Protein AF-A0A3M1MYP4-F1 (afdb_monomer_lite)

Secondary structure (DSSP, 8-state):
---PPP-----TTS--------EEETTTTEEHHHHHHHHHHHHHHHHHHH--S-HHHHHHHHHHHHHTTGGGGSHHHHHHHHHT-

Sequence (85 aa):
MADLPPRFWLIKGLAPMPALALLAKSEPPETLDHHTLEVWKRFWAFWRRHGSPTRSLEEALAVAAFVHDLGKAHPHFQKRLTVQH

pLDDT: mean 77.54, std 19.18, range [34.62, 93.38]

Foldseek 3Di:
DDDDPDPPDPPPPDDPPPPPQQFPAQVVTDGPVRVLVVQLVVLVVCCVPPNDPPPVVVVVVSVCSNCVRVVSVDPVNSVVSVVVD

Radius of gyration: 15.71 Å; chains: 1; bounding box: 32×34×45 Å

Structure (mmCIF, N/CA/C/O backbone):
data_AF-A0A3M1MYP4-F1
#
_entry.id   AF-A0A3M1MYP4-F1
#
loop_
_atom_site.group_PDB
_atom_site.id
_atom_site.type_symbol
_atom_site.label_atom_id
_atom_site.label_alt_id
_atom_site.label_comp_id
_atom_site.label_asym_id
_atom_site.label_entity_id
_atom_site.label_seq_id
_atom_site.pdbx_PDB_ins_code
_atom_site.Cartn_x
_atom_site.Cartn_y
_atom_site.Cartn_z
_atom_site.occupancy
_atom_site.B_iso_or_equiv
_atom_site.auth_seq_id
_atom_site.auth_comp_id
_atom_site.auth_asym_id
_atom_site.auth_atom_id
_atom_site.pdbx_PDB_model_num
ATOM 1 N N . MET A 1 1 ? 4.941 1.878 26.431 1.00 34.62 1 MET A N 1
ATOM 2 C CA . MET A 1 1 ? 5.411 0.745 25.606 1.00 34.62 1 MET A CA 1
ATOM 3 C C . MET A 1 1 ? 4.595 0.786 24.329 1.00 34.62 1 MET A C 1
ATOM 5 O O . MET A 1 1 ? 3.381 0.831 24.434 1.00 34.62 1 MET A O 1
ATOM 9 N N . ALA A 1 2 ? 5.228 0.958 23.168 1.00 38.56 2 ALA A N 1
ATOM 10 C CA . ALA A 1 2 ? 4.515 1.044 21.896 1.00 38.56 2 ALA A CA 1
ATOM 11 C C . ALA A 1 2 ? 4.256 -0.376 21.380 1.00 38.56 2 ALA A C 1
ATOM 13 O O . ALA A 1 2 ? 5.209 -1.109 21.115 1.00 38.56 2 ALA A O 1
ATOM 14 N N . ASP A 1 3 ? 2.985 -0.753 21.274 1.00 46.09 3 ASP A N 1
ATOM 15 C CA . ASP A 1 3 ? 2.572 -2.037 20.718 1.00 46.09 3 ASP A CA 1
ATOM 16 C C . ASP A 1 3 ? 2.850 -2.056 19.210 1.00 46.09 3 ASP A C 1
ATOM 18 O O . ASP A 1 3 ? 2.265 -1.308 18.424 1.00 46.09 3 ASP A O 1
ATOM 22 N N . LEU A 1 4 ? 3.805 -2.895 18.809 1.00 42.34 4 LEU A N 1
ATOM 23 C CA . LEU A 1 4 ? 4.062 -3.227 17.411 1.00 42.34 4 LEU A CA 1
ATOM 24 C C . LEU A 1 4 ? 2.912 -4.111 16.889 1.00 42.34 4 LEU A C 1
ATOM 26 O O . LEU A 1 4 ? 2.450 -4.986 17.625 1.00 42.34 4 LEU A O 1
ATOM 30 N N . PRO A 1 5 ? 2.461 -3.941 15.631 1.00 43.97 5 PRO A N 1
ATOM 31 C CA . PRO A 1 5 ? 1.420 -4.790 15.062 1.00 43.97 5 PRO A CA 1
ATOM 32 C C . PRO A 1 5 ? 1.872 -6.261 15.008 1.00 43.97 5 PRO A C 1
ATOM 34 O O . PRO A 1 5 ? 3.078 -6.536 14.947 1.00 43.97 5 PRO A O 1
ATOM 37 N N . PRO A 1 6 ? 0.920 -7.214 15.045 1.00 45.28 6 PRO A N 1
ATOM 38 C CA . PRO A 1 6 ? 1.211 -8.635 15.160 1.00 45.28 6 PRO A CA 1
ATOM 39 C C . PRO A 1 6 ? 2.187 -9.085 14.076 1.00 45.28 6 PRO A C 1
ATOM 41 O O . PRO A 1 6 ? 1.991 -8.848 12.884 1.00 45.28 6 PRO A O 1
ATOM 44 N N . ARG A 1 7 ? 3.260 -9.737 14.535 1.00 48.03 7 ARG A N 1
ATOM 45 C CA . ARG A 1 7 ? 4.280 -10.389 13.717 1.00 48.03 7 ARG A CA 1
ATOM 46 C C . ARG A 1 7 ? 3.594 -11.313 12.709 1.00 48.03 7 ARG A C 1
ATOM 48 O O . ARG A 1 7 ? 3.183 -12.412 13.071 1.00 48.03 7 ARG A O 1
ATOM 55 N N . PHE A 1 8 ? 3.491 -10.885 11.452 1.00 45.94 8 PHE A N 1
ATOM 56 C CA . PHE A 1 8 ? 3.256 -11.807 10.347 1.00 45.94 8 PHE A CA 1
ATOM 57 C C . PHE A 1 8 ? 4.454 -12.753 10.307 1.00 45.94 8 PHE A C 1
ATOM 59 O O . PHE A 1 8 ? 5.598 -12.347 10.104 1.00 45.94 8 PHE A O 1
ATOM 66 N N . TRP A 1 9 ? 4.187 -14.003 10.660 1.00 43.81 9 TRP A N 1
ATOM 67 C CA . TRP A 1 9 ? 5.183 -15.026 10.895 1.00 43.81 9 TRP A CA 1
ATOM 68 C C . TRP A 1 9 ? 6.032 -15.273 9.651 1.00 43.81 9 TRP A C 1
ATOM 70 O O . TRP A 1 9 ? 5.516 -15.481 8.554 1.00 43.81 9 TRP A O 1
ATOM 80 N N . LEU A 1 10 ? 7.350 -15.307 9.872 1.00 42.47 10 LEU A N 1
ATOM 81 C CA . LEU A 1 10 ? 8.314 -15.946 8.989 1.00 42.47 10 LEU A CA 1
ATOM 82 C C . LEU A 1 10 ? 7.815 -17.350 8.628 1.00 42.47 10 LEU A C 1
ATOM 84 O O . LEU A 1 10 ? 7.799 -18.243 9.478 1.00 42.47 10 LEU A O 1
ATOM 88 N N . ILE A 1 11 ? 7.495 -17.568 7.355 1.00 49.91 11 ILE A N 1
ATOM 89 C CA . ILE A 1 11 ? 7.458 -18.912 6.783 1.00 49.91 11 ILE A CA 1
ATOM 90 C C . ILE A 1 11 ? 8.913 -19.397 6.742 1.00 49.91 11 ILE A C 1
ATOM 92 O O . ILE A 1 11 ? 9.674 -19.069 5.833 1.00 49.91 11 ILE A O 1
ATOM 96 N N . LYS A 1 12 ? 9.333 -20.141 7.771 1.00 42.22 12 LYS A N 1
ATOM 97 C CA . LYS A 1 12 ? 10.606 -20.870 7.762 1.00 42.22 12 LYS A CA 1
ATOM 98 C C . LYS A 1 12 ? 10.514 -21.965 6.697 1.00 42.22 12 LYS A C 1
ATOM 100 O O . LYS A 1 12 ? 9.805 -22.942 6.900 1.00 42.22 12 LYS A O 1
ATOM 105 N N . GLY A 1 13 ? 11.214 -21.794 5.577 1.00 41.56 13 GLY A N 1
ATOM 106 C CA . GLY A 1 13 ? 11.351 -22.840 4.553 1.00 41.56 13 GLY A CA 1
ATOM 107 C C . GLY A 1 1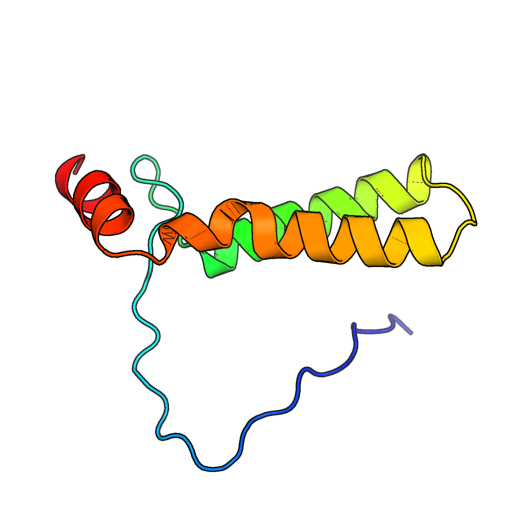3 ? 11.255 -22.365 3.107 1.00 41.56 13 GLY A C 1
ATOM 108 O O . GLY A 1 13 ? 11.620 -23.116 2.209 1.00 41.56 13 GLY A O 1
ATOM 109 N N . LEU A 1 14 ? 10.833 -21.126 2.857 1.00 46.44 14 LEU A N 1
ATOM 110 C CA . LEU A 1 14 ? 11.027 -20.516 1.547 1.00 46.44 14 LEU A CA 1
ATOM 111 C C . LEU A 1 14 ? 12.441 -19.939 1.525 1.00 46.44 14 LEU A C 1
ATOM 113 O O . LEU A 1 14 ? 12.770 -19.085 2.351 1.00 46.44 14 LEU A O 1
ATOM 117 N N . ALA A 1 15 ? 13.284 -20.408 0.599 1.00 40.75 15 ALA A N 1
ATOM 118 C CA . ALA A 1 15 ? 14.441 -19.618 0.193 1.00 40.75 15 ALA A CA 1
ATOM 119 C C . ALA A 1 15 ? 13.936 -18.183 -0.032 1.00 40.75 15 ALA A C 1
ATOM 121 O O . ALA A 1 15 ? 12.873 -18.039 -0.648 1.00 40.75 15 ALA A O 1
ATOM 122 N N . PRO A 1 16 ? 14.601 -17.144 0.505 1.00 47.25 16 PRO A N 1
ATOM 123 C CA . PRO A 1 16 ? 14.176 -15.781 0.254 1.00 47.25 16 PRO A CA 1
ATOM 124 C C . PRO A 1 16 ? 14.194 -15.604 -1.260 1.00 47.25 16 PRO A C 1
ATOM 126 O O . PRO A 1 16 ? 15.262 -15.526 -1.866 1.00 47.25 16 PRO A O 1
ATOM 129 N N . MET A 1 17 ? 13.015 -15.609 -1.891 1.00 40.19 17 MET A N 1
ATOM 130 C CA . MET A 1 17 ? 12.916 -15.092 -3.242 1.00 40.19 17 MET A CA 1
ATOM 131 C C . MET A 1 17 ? 13.498 -13.687 -3.140 1.00 40.19 17 MET A C 1
ATOM 133 O O . MET A 1 17 ? 13.069 -12.957 -2.237 1.00 40.19 17 MET A O 1
ATOM 137 N N . PRO A 1 18 ? 14.501 -13.322 -3.961 1.00 49.97 18 PRO A N 1
ATOM 138 C CA . PRO A 1 18 ? 14.974 -11.950 -3.971 1.00 49.97 18 PRO A CA 1
ATOM 139 C C . PRO A 1 18 ? 13.722 -11.105 -4.143 1.00 49.97 18 PRO A C 1
ATOM 141 O O . PRO A 1 18 ? 12.975 -11.331 -5.098 1.00 49.97 18 PRO A O 1
ATOM 144 N N . ALA A 1 19 ? 13.419 -10.271 -3.144 1.00 56.44 19 ALA A N 1
ATOM 145 C CA . ALA A 1 19 ? 12.218 -9.461 -3.158 1.00 56.44 19 ALA A CA 1
ATOM 146 C C . ALA A 1 19 ? 12.300 -8.655 -4.447 1.00 56.44 19 ALA A C 1
ATOM 148 O O . ALA A 1 19 ? 13.157 -7.780 -4.577 1.00 56.44 19 ALA A O 1
ATOM 149 N N . LEU A 1 20 ? 11.510 -9.048 -5.450 1.00 60.44 20 LEU A N 1
ATOM 150 C CA . LEU A 1 20 ? 11.475 -8.327 -6.703 1.00 60.44 20 LEU A CA 1
ATOM 151 C C . LEU A 1 20 ? 11.064 -6.917 -6.289 1.00 60.44 20 LEU A C 1
ATOM 153 O O . LEU A 1 20 ? 10.025 -6.766 -5.643 1.00 60.44 20 LEU A O 1
ATOM 157 N N . ALA A 1 21 ? 11.910 -5.920 -6.550 1.00 77.81 21 ALA A N 1
ATOM 158 C CA . ALA A 1 21 ? 11.626 -4.538 -6.190 1.00 77.81 21 ALA A CA 1
ATOM 159 C C . ALA A 1 21 ? 10.504 -4.035 -7.106 1.00 77.81 21 ALA A C 1
ATOM 161 O O . ALA A 1 21 ? 10.741 -3.381 -8.117 1.00 77.81 21 ALA A O 1
ATOM 162 N N . LEU A 1 22 ? 9.276 -4.449 -6.794 1.00 88.94 22 LEU A N 1
ATOM 163 C CA . LEU A 1 22 ? 8.078 -4.072 -7.518 1.00 88.94 22 LEU A CA 1
ATOM 164 C C . LEU A 1 22 ? 7.881 -2.580 -7.310 1.00 88.94 22 LEU A C 1
ATOM 166 O O . LEU A 1 22 ? 7.909 -2.106 -6.176 1.00 88.94 22 LEU A O 1
ATOM 170 N N . LEU A 1 23 ? 7.666 -1.841 -8.387 1.00 90.81 23 LEU A N 1
ATOM 171 C CA . LEU A 1 23 ? 7.360 -0.422 -8.301 1.00 90.81 23 LEU A CA 1
ATOM 172 C C . LEU A 1 23 ? 5.875 -0.229 -7.979 1.00 90.81 23 LEU A C 1
ATOM 174 O O . LEU A 1 23 ? 5.013 -0.930 -8.511 1.00 90.81 23 LEU A O 1
ATOM 178 N N . ALA A 1 24 ? 5.578 0.750 -7.133 1.00 91.69 24 ALA A N 1
ATOM 179 C CA . ALA A 1 24 ? 4.268 1.384 -7.025 1.00 91.69 24 ALA A CA 1
ATOM 180 C C . ALA A 1 24 ? 4.186 2.662 -7.871 1.00 91.69 24 ALA A C 1
ATOM 182 O O . ALA A 1 24 ? 3.108 2.973 -8.389 1.00 91.69 24 ALA A O 1
ATOM 183 N N . LYS A 1 25 ? 5.300 3.393 -8.014 1.00 89.19 25 LYS A N 1
ATOM 184 C CA . LYS A 1 25 ? 5.417 4.618 -8.822 1.00 89.19 25 LYS A CA 1
ATOM 185 C C . LYS A 1 25 ? 6.722 4.630 -9.613 1.00 89.19 25 LYS A C 1
ATOM 187 O O . LYS A 1 25 ? 7.714 4.067 -9.155 1.00 89.19 25 LYS A O 1
ATOM 192 N N . SER A 1 26 ? 6.686 5.279 -10.774 1.00 87.56 26 SER A N 1
ATOM 193 C CA . SER A 1 26 ? 7.837 5.522 -11.645 1.00 87.56 26 SER A CA 1
ATOM 194 C C . SER A 1 26 ? 8.533 6.838 -11.298 1.00 87.56 26 SER A C 1
ATOM 196 O O . SER A 1 26 ? 9.719 6.835 -11.025 1.00 87.56 26 SER A O 1
ATOM 198 N N . GLU A 1 27 ? 7.827 7.966 -11.197 1.00 87.75 27 GLU A N 1
ATOM 199 C CA . GLU A 1 27 ? 8.482 9.268 -10.978 1.00 87.75 27 GLU A CA 1
ATOM 200 C C . GLU A 1 27 ? 7.866 10.071 -9.814 1.00 87.75 27 GLU A C 1
ATOM 202 O O . GLU A 1 27 ? 6.730 10.542 -9.924 1.00 87.75 27 GLU A O 1
ATOM 207 N N . PRO A 1 28 ? 8.596 10.258 -8.690 1.00 86.19 28 PRO A N 1
ATOM 208 C CA . PRO A 1 28 ? 9.849 9.576 -8.339 1.00 86.19 28 PRO A CA 1
ATOM 209 C C . PRO A 1 28 ? 9.634 8.062 -8.110 1.00 86.19 28 PRO A C 1
ATOM 211 O O . PRO A 1 28 ? 8.526 7.666 -7.724 1.00 86.19 28 PRO A O 1
ATOM 214 N N . PRO A 1 29 ? 10.672 7.218 -8.295 1.00 87.00 29 PRO A N 1
ATOM 215 C CA . PRO A 1 29 ? 10.552 5.782 -8.070 1.00 87.00 29 PRO A CA 1
ATOM 216 C C . PRO A 1 29 ? 10.166 5.484 -6.624 1.00 87.00 29 PRO A C 1
ATOM 218 O O . PRO A 1 29 ? 10.821 5.938 -5.685 1.00 87.00 29 PRO A O 1
ATOM 221 N N . GLU A 1 30 ? 9.116 4.694 -6.442 1.00 90.81 30 GLU A N 1
ATOM 222 C CA . GLU A 1 30 ? 8.656 4.250 -5.127 1.00 90.81 30 GLU A CA 1
ATOM 223 C C . GLU A 1 30 ? 8.331 2.764 -5.211 1.00 90.81 30 GLU A C 1
ATOM 225 O O . GLU A 1 30 ? 7.579 2.342 -6.094 1.00 90.81 30 GLU A O 1
ATOM 230 N N . THR A 1 31 ? 8.888 1.961 -4.309 1.00 91.25 31 THR A N 1
ATOM 231 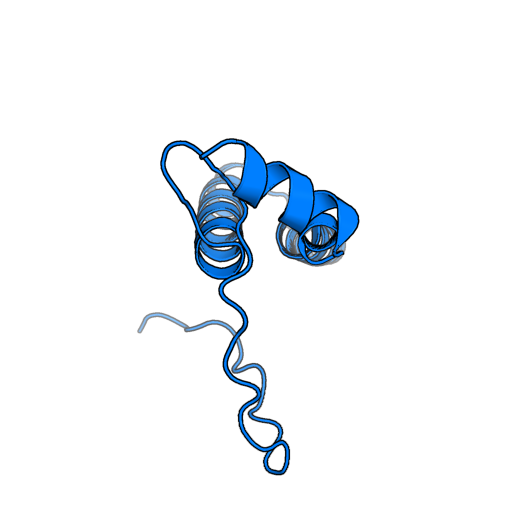C CA . THR A 1 31 ? 8.621 0.523 -4.269 1.00 91.25 31 THR A CA 1
ATOM 232 C C . THR A 1 31 ? 7.239 0.235 -3.680 1.00 91.25 31 THR A C 1
ATOM 234 O O . THR A 1 31 ? 6.691 1.008 -2.892 1.00 91.25 31 THR A O 1
ATOM 237 N N . LEU A 1 32 ? 6.642 -0.885 -4.081 1.00 90.19 32 LEU A N 1
ATOM 238 C CA . LEU A 1 32 ? 5.286 -1.276 -3.710 1.00 90.19 32 LEU A CA 1
ATOM 239 C C . LEU A 1 32 ? 5.152 -1.575 -2.215 1.00 90.19 32 LEU A C 1
ATOM 241 O O . LEU A 1 32 ? 4.136 -1.239 -1.609 1.00 90.19 32 LEU A O 1
ATOM 245 N N . ASP A 1 33 ? 6.183 -2.156 -1.606 1.00 88.06 33 ASP A N 1
ATOM 246 C CA . ASP A 1 33 ? 6.264 -2.390 -0.165 1.00 88.06 33 ASP A CA 1
ATOM 247 C C . ASP A 1 33 ? 6.326 -1.071 0.619 1.00 88.06 33 ASP A C 1
ATOM 249 O O . ASP A 1 33 ? 5.541 -0.872 1.548 1.00 88.06 33 ASP A O 1
ATOM 253 N N . HIS A 1 34 ? 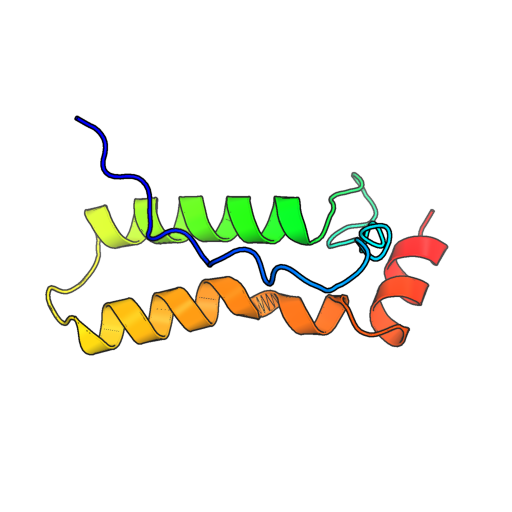7.186 -0.136 0.202 1.00 89.56 34 HIS A N 1
ATOM 254 C CA . HIS A 1 34 ? 7.286 1.190 0.805 1.00 89.56 34 HIS A CA 1
ATOM 255 C C . HIS A 1 34 ? 5.957 1.942 0.699 1.00 89.56 34 HIS A C 1
ATOM 257 O O . HIS A 1 34 ? 5.435 2.429 1.704 1.00 89.56 34 HIS A O 1
ATOM 263 N N . HIS A 1 35 ? 5.364 1.950 -0.495 1.00 92.94 35 HIS A N 1
ATOM 264 C CA . HIS A 1 35 ? 4.093 2.612 -0.754 1.00 92.94 35 HIS A CA 1
ATOM 265 C C . HIS A 1 35 ? 2.958 2.059 0.116 1.00 92.94 35 HIS A C 1
ATOM 267 O O . HIS A 1 35 ? 2.219 2.811 0.756 1.00 92.94 35 HIS A O 1
ATOM 273 N N . THR A 1 36 ? 2.856 0.731 0.198 1.00 90.88 36 THR A N 1
ATOM 274 C CA . THR A 1 36 ? 1.849 0.046 1.019 1.00 90.88 36 THR A CA 1
ATOM 275 C C . THR A 1 36 ? 2.002 0.407 2.497 1.00 90.88 36 THR A C 1
ATOM 277 O O . THR A 1 36 ? 1.012 0.699 3.172 1.00 90.88 36 THR A O 1
ATOM 280 N N . LEU A 1 37 ? 3.238 0.455 3.007 1.00 89.56 37 LEU A N 1
ATOM 281 C CA . LEU A 1 37 ? 3.515 0.855 4.388 1.00 89.56 37 LEU A CA 1
ATOM 282 C C . LEU A 1 37 ? 3.133 2.316 4.664 1.00 89.56 37 LEU A C 1
ATOM 284 O O . LEU A 1 37 ? 2.569 2.607 5.721 1.00 89.56 37 LEU A O 1
ATOM 288 N N . GLU A 1 38 ? 3.405 3.238 3.740 1.00 91.88 38 GLU A N 1
ATOM 289 C CA . GLU A 1 38 ? 3.033 4.650 3.892 1.00 91.88 38 GLU A CA 1
ATOM 290 C C . GLU A 1 38 ? 1.514 4.857 3.881 1.00 91.88 38 GLU A C 1
ATOM 292 O O . GLU A 1 38 ? 0.979 5.583 4.728 1.00 91.88 38 GLU A O 1
ATOM 297 N N . VAL A 1 39 ? 0.793 4.174 2.987 1.00 91.12 39 VAL A N 1
ATOM 298 C CA . VAL A 1 39 ? -0.678 4.194 2.965 1.00 91.12 39 VAL A CA 1
ATOM 299 C C . VAL A 1 39 ? -1.247 3.618 4.260 1.00 91.12 39 VAL A C 1
ATOM 301 O O . VAL A 1 39 ? -2.114 4.240 4.876 1.00 91.12 39 VAL A O 1
ATOM 304 N N . TRP A 1 40 ? -0.706 2.496 4.739 1.00 89.50 40 TRP A N 1
ATOM 305 C CA . TRP A 1 40 ? -1.108 1.884 6.006 1.00 89.50 40 TRP A CA 1
ATOM 306 C C . TRP A 1 40 ? -0.924 2.832 7.202 1.00 89.50 40 TRP A C 1
ATOM 308 O O . TRP A 1 40 ? -1.842 3.015 8.006 1.00 89.50 40 TRP A O 1
ATOM 318 N N . LYS A 1 41 ? 0.229 3.507 7.315 1.00 90.25 41 LYS A N 1
ATOM 319 C CA . LYS A 1 41 ? 0.476 4.502 8.378 1.00 90.25 41 LYS A CA 1
ATOM 320 C C . LYS A 1 41 ? -0.540 5.644 8.336 1.00 90.25 41 LYS A C 1
ATOM 322 O O . LYS A 1 41 ? -1.065 6.041 9.381 1.00 90.25 41 LYS A O 1
ATOM 327 N N . ARG A 1 42 ? -0.821 6.170 7.139 1.00 92.25 42 ARG A N 1
ATOM 328 C CA . ARG A 1 42 ? -1.786 7.262 6.930 1.00 92.25 42 ARG A CA 1
ATOM 329 C C . ARG A 1 42 ? -3.206 6.832 7.279 1.00 92.25 42 ARG A C 1
ATOM 331 O O . ARG A 1 42 ? -3.900 7.592 7.955 1.00 92.25 42 ARG A O 1
ATOM 338 N N . PHE A 1 43 ? -3.602 5.615 6.902 1.00 92.12 43 PHE A N 1
ATOM 339 C CA . PHE A 1 43 ? -4.888 5.029 7.274 1.00 92.12 43 PHE A CA 1
ATOM 340 C C . PHE A 1 43 ? -5.073 5.025 8.796 1.00 92.12 43 PHE A C 1
ATOM 342 O O . PHE A 1 43 ? -6.030 5.611 9.296 1.00 92.12 43 PHE A O 1
ATOM 349 N N . TRP A 1 44 ? -4.122 4.479 9.558 1.00 90.00 44 TRP A N 1
ATOM 350 C CA . TRP A 1 44 ? -4.237 4.440 11.020 1.00 90.00 44 TRP A CA 1
ATOM 351 C C . TRP A 1 44 ? -4.198 5.822 11.674 1.00 90.00 44 TRP A C 1
ATOM 353 O O . TRP A 1 44 ? -4.876 6.057 12.674 1.00 90.00 44 TRP A O 1
ATOM 363 N N . ALA A 1 45 ? -3.428 6.761 11.120 1.00 91.56 45 ALA A N 1
ATOM 364 C CA . ALA A 1 45 ? -3.432 8.143 11.590 1.00 91.56 45 ALA A CA 1
ATOM 365 C C . ALA A 1 45 ? -4.778 8.846 11.346 1.00 91.56 45 ALA A C 1
ATOM 367 O O . ALA A 1 45 ? -5.163 9.724 12.121 1.00 91.56 45 ALA A O 1
ATOM 368 N N . PHE A 1 46 ? -5.488 8.490 10.275 1.00 91.75 46 PHE A N 1
ATOM 369 C CA . PHE A 1 46 ? -6.844 8.957 10.003 1.00 91.75 46 PHE A CA 1
ATOM 370 C C . PHE A 1 46 ? -7.868 8.267 10.915 1.00 91.75 46 PHE A C 1
ATOM 372 O O . PHE A 1 46 ? -8.631 8.949 11.596 1.00 91.75 46 PHE A O 1
ATOM 379 N N . TRP A 1 47 ? -7.830 6.934 11.002 1.00 89.75 47 TRP A N 1
ATOM 380 C CA . TRP A 1 47 ? -8.762 6.131 11.797 1.00 89.75 47 TRP A CA 1
ATOM 381 C C . TRP A 1 47 ? -8.747 6.515 13.277 1.00 89.75 47 TRP A C 1
ATOM 383 O O . TRP A 1 47 ? -9.799 6.726 13.865 1.00 89.75 47 TRP A O 1
ATOM 393 N N . ARG A 1 48 ? -7.570 6.739 13.874 1.00 89.25 48 ARG A N 1
ATOM 394 C CA . ARG A 1 48 ? -7.480 7.1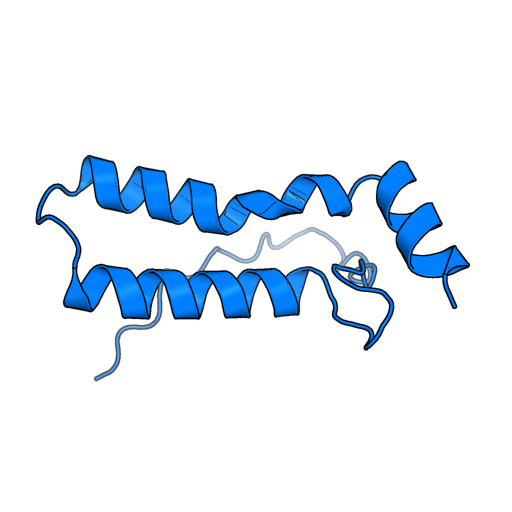98 15.274 1.00 89.25 48 ARG A CA 1
ATOM 395 C C . ARG A 1 48 ? -8.179 8.536 15.545 1.00 89.25 48 ARG A C 1
ATOM 397 O O . ARG A 1 48 ? -8.508 8.809 16.692 1.00 89.25 48 ARG A O 1
ATOM 404 N N . ARG A 1 49 ? -8.355 9.385 14.527 1.00 93.38 49 ARG A N 1
ATOM 405 C CA . ARG A 1 49 ? -8.981 10.712 14.661 1.00 93.38 49 ARG A CA 1
ATOM 406 C C . ARG A 1 49 ? -10.462 10.723 14.290 1.00 93.38 49 ARG A C 1
ATOM 408 O O . ARG A 1 49 ? -11.202 11.535 14.833 1.00 93.38 49 ARG A O 1
ATOM 415 N N . HIS A 1 50 ? -10.876 9.868 13.357 1.00 92.00 50 HIS A N 1
ATOM 416 C CA . HIS A 1 50 ? -12.197 9.944 12.719 1.00 92.00 50 HIS A CA 1
ATOM 417 C C . HIS A 1 50 ? -12.937 8.603 12.640 1.00 92.00 50 HIS A C 1
ATOM 419 O O . HIS A 1 50 ? -14.044 8.547 12.112 1.00 92.00 50 HIS A O 1
ATOM 425 N N . GLY A 1 51 ? -12.316 7.519 13.099 1.00 86.31 51 GLY A N 1
ATOM 426 C CA . GLY A 1 51 ? -12.851 6.168 13.014 1.00 86.31 51 GLY A CA 1
ATOM 427 C C . GLY A 1 51 ? -14.059 5.938 13.916 1.00 86.31 51 GLY A C 1
ATOM 428 O O . GLY A 1 51 ? -14.346 6.702 14.837 1.00 86.31 51 GLY A O 1
ATOM 429 N N . SER A 1 52 ? -14.760 4.843 13.640 1.00 86.00 52 SER A N 1
ATOM 430 C CA . SER A 1 52 ? -15.867 4.344 14.458 1.00 86.00 52 SER A CA 1
ATOM 431 C C . SER A 1 52 ? -15.357 3.256 15.412 1.00 86.00 52 SER A C 1
ATOM 433 O O . SER A 1 52 ? -14.464 2.505 15.030 1.00 86.00 52 SER A O 1
ATOM 435 N N . PRO A 1 53 ? -15.948 3.067 16.606 1.00 80.25 53 PRO A N 1
ATOM 436 C CA . PRO A 1 53 ? -15.627 1.932 17.480 1.00 80.25 53 PRO A CA 1
ATOM 437 C C . PRO A 1 53 ? -16.035 0.559 16.904 1.00 80.25 53 PRO A C 1
ATOM 439 O O . PRO A 1 53 ? -15.824 -0.474 17.541 1.00 80.25 53 PRO A O 1
ATOM 442 N N . THR A 1 54 ? -16.652 0.507 15.720 1.00 88.38 54 THR A N 1
ATOM 443 C CA . THR A 1 54 ? -17.045 -0.745 15.064 1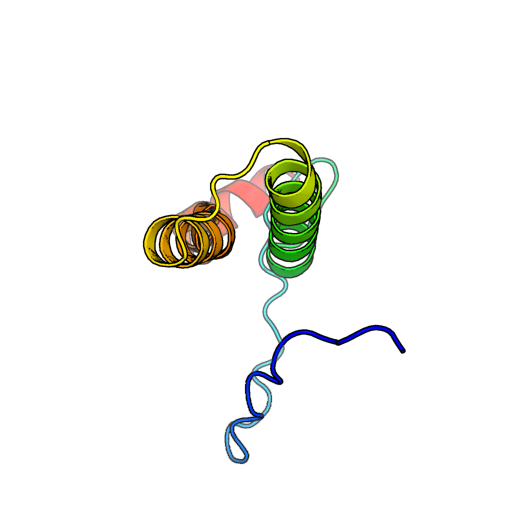.00 88.38 54 THR A CA 1
ATOM 444 C C . THR A 1 54 ? -15.823 -1.533 14.581 1.00 88.38 54 THR A C 1
ATOM 446 O O . THR A 1 54 ? -15.312 -1.311 13.484 1.00 88.38 54 THR A O 1
ATOM 449 N N . ARG A 1 55 ? -15.400 -2.520 15.376 1.00 79.44 55 ARG A N 1
ATOM 450 C CA . ARG A 1 55 ? -14.228 -3.367 15.101 1.00 79.44 55 ARG A CA 1
ATOM 451 C C . ARG A 1 55 ? -14.249 -4.069 13.735 1.00 79.44 55 ARG A C 1
ATOM 453 O O . ARG A 1 55 ? -13.225 -4.124 13.067 1.00 79.44 55 ARG A O 1
ATOM 460 N N . SER A 1 56 ? -15.400 -4.576 13.291 1.00 82.88 56 SER A N 1
ATOM 461 C CA . SER A 1 56 ? -15.506 -5.247 11.983 1.00 82.88 56 SER A CA 1
ATOM 462 C C . SER A 1 56 ? -15.257 -4.299 10.806 1.00 82.88 56 SER A C 1
ATOM 464 O O . SER A 1 56 ? -14.697 -4.706 9.790 1.00 82.88 56 SER A O 1
ATOM 466 N N . LEU A 1 57 ? -15.636 -3.025 10.946 1.00 86.12 57 LEU A N 1
ATOM 467 C CA . LEU A 1 57 ? -15.378 -1.995 9.944 1.00 86.12 57 LEU A CA 1
ATOM 468 C C . LEU A 1 57 ? -13.896 -1.598 9.932 1.00 86.12 57 LEU A C 1
ATOM 470 O O . LEU A 1 57 ? -13.325 -1.435 8.858 1.00 86.12 57 LEU A O 1
ATOM 474 N N . GLU A 1 58 ? -13.270 -1.489 11.106 1.00 87.38 58 GLU A N 1
ATOM 475 C CA . GLU A 1 58 ? -11.830 -1.238 11.240 1.00 87.38 58 GLU A CA 1
ATOM 476 C C . GLU A 1 58 ? -11.002 -2.305 10.519 1.00 87.38 58 GLU A C 1
ATOM 478 O O . GLU A 1 58 ? -10.170 -1.976 9.675 1.00 87.38 58 GLU A O 1
ATOM 483 N N . GLU A 1 59 ? -11.262 -3.581 10.814 1.00 84.50 59 GLU A N 1
ATOM 484 C CA . GLU A 1 59 ? -10.536 -4.712 10.232 1.00 84.50 59 GLU A CA 1
ATOM 485 C C . GLU A 1 59 ? -10.717 -4.764 8.705 1.00 84.50 59 GLU A C 1
ATOM 487 O O . GLU A 1 59 ? -9.738 -4.911 7.969 1.00 84.50 59 GLU A O 1
ATOM 492 N N . ALA A 1 60 ? -11.945 -4.564 8.212 1.00 88.12 60 ALA A N 1
ATOM 493 C CA . ALA A 1 60 ? -12.232 -4.547 6.779 1.00 88.12 60 ALA A CA 1
ATOM 494 C C . ALA A 1 60 ? -11.516 -3.396 6.051 1.00 88.12 60 ALA A C 1
ATOM 496 O O . ALA A 1 60 ? -10.924 -3.603 4.989 1.00 88.12 60 ALA A O 1
ATOM 497 N N . LEU A 1 61 ? -11.535 -2.188 6.622 1.00 88.81 61 LEU A N 1
ATOM 498 C CA . LEU A 1 61 ? -10.881 -1.021 6.031 1.00 88.81 61 LEU A CA 1
ATOM 499 C C . LEU A 1 61 ? -9.357 -1.118 6.089 1.00 88.81 61 LEU A C 1
ATOM 501 O O . LEU A 1 61 ? -8.688 -0.708 5.142 1.00 88.81 61 LEU A O 1
ATOM 505 N N . ALA A 1 62 ? -8.812 -1.697 7.158 1.00 86.12 62 ALA A N 1
ATOM 506 C CA . ALA A 1 62 ? -7.390 -1.971 7.265 1.00 86.12 62 ALA A CA 1
ATOM 507 C C . ALA A 1 62 ? -6.952 -2.920 6.138 1.00 86.12 62 ALA A C 1
ATOM 509 O O . ALA A 1 62 ? -6.058 -2.582 5.361 1.00 86.12 62 ALA A O 1
ATOM 510 N N . VAL A 1 63 ? -7.632 -4.062 5.972 1.00 89.06 63 VAL A N 1
ATOM 511 C CA . VAL A 1 63 ? -7.344 -5.002 4.875 1.00 89.06 63 VAL A CA 1
ATOM 512 C C . VAL A 1 63 ? -7.450 -4.308 3.519 1.00 89.06 63 VAL A C 1
ATOM 514 O O . VAL A 1 63 ? -6.519 -4.412 2.723 1.00 89.06 63 VAL A O 1
ATOM 517 N N . ALA A 1 64 ? -8.525 -3.551 3.274 1.00 90.25 64 ALA A N 1
ATOM 518 C CA . ALA A 1 64 ? -8.713 -2.817 2.024 1.00 90.25 64 ALA A CA 1
ATOM 519 C C . ALA A 1 64 ? -7.563 -1.833 1.745 1.00 90.25 64 ALA A C 1
ATOM 521 O O . ALA A 1 64 ? -7.043 -1.810 0.632 1.00 90.25 64 ALA A O 1
ATOM 522 N N . ALA A 1 65 ? -7.117 -1.072 2.749 1.00 87.31 65 ALA A N 1
ATOM 523 C CA . ALA A 1 65 ? -5.991 -0.148 2.621 1.00 87.31 65 ALA A CA 1
ATOM 524 C C . ALA A 1 65 ? -4.668 -0.875 2.335 1.00 87.31 65 ALA A C 1
ATOM 526 O O . ALA A 1 65 ? -3.856 -0.397 1.543 1.00 87.31 65 ALA A O 1
ATOM 527 N N . PHE A 1 66 ? -4.454 -2.044 2.941 1.00 85.38 66 PHE A N 1
ATOM 528 C CA . PHE A 1 66 ? -3.252 -2.843 2.718 1.00 85.38 66 PHE A CA 1
ATOM 529 C C . PHE A 1 66 ? -3.194 -3.431 1.303 1.00 85.38 66 PHE A C 1
ATOM 531 O O . PHE A 1 6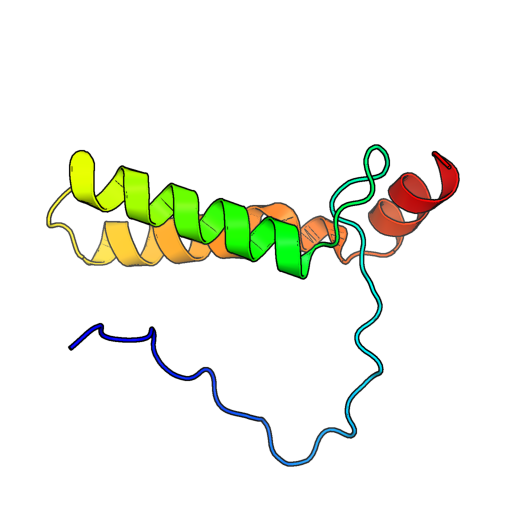6 ? -2.148 -3.396 0.664 1.00 85.38 66 PHE A O 1
ATOM 538 N N . VAL A 1 67 ? -4.314 -3.944 0.786 1.00 89.19 67 VAL A N 1
ATOM 539 C CA . VAL A 1 67 ? -4.342 -4.620 -0.525 1.00 89.19 67 VAL A CA 1
ATOM 540 C C . VAL A 1 67 ? -4.644 -3.691 -1.699 1.00 89.19 67 VAL A C 1
ATOM 542 O O . VAL A 1 67 ? -4.624 -4.156 -2.838 1.00 89.19 67 VAL A O 1
ATOM 545 N N . HIS A 1 68 ? -4.919 -2.405 -1.450 1.00 91.62 68 HIS A N 1
ATOM 546 C CA . HIS A 1 68 ? -5.457 -1.479 -2.455 1.00 91.62 68 HIS A CA 1
ATOM 547 C C . HIS A 1 68 ? -4.638 -1.427 -3.754 1.00 91.62 68 HIS A C 1
ATOM 549 O O . HIS A 1 68 ? -5.207 -1.262 -4.829 1.00 91.62 68 HIS A O 1
ATOM 555 N N . ASP A 1 69 ? -3.318 -1.606 -3.654 1.00 91.75 69 ASP A N 1
ATOM 556 C CA . ASP A 1 69 ? -2.386 -1.494 -4.776 1.00 91.75 69 ASP A CA 1
ATOM 557 C C . ASP A 1 69 ? -1.699 -2.818 -5.131 1.00 91.75 69 ASP A C 1
ATOM 559 O O . ASP A 1 69 ? -0.807 -2.858 -5.979 1.00 91.75 69 ASP A O 1
ATOM 563 N N . LEU A 1 70 ? -2.125 -3.935 -4.526 1.00 90.19 70 LEU A N 1
ATOM 564 C CA . LEU A 1 70 ? -1.509 -5.248 -4.744 1.00 90.19 70 LEU A CA 1
ATOM 565 C C . LEU A 1 70 ? -1.573 -5.679 -6.219 1.00 90.19 70 LEU A C 1
ATOM 567 O O . LEU A 1 70 ? -0.690 -6.386 -6.702 1.00 90.19 70 LEU A O 1
ATOM 571 N N . GLY A 1 71 ? -2.566 -5.189 -6.969 1.00 92.00 71 GLY A N 1
ATOM 572 C CA . GLY A 1 71 ? -2.663 -5.388 -8.415 1.00 92.00 71 GLY A CA 1
ATOM 573 C C . GLY A 1 71 ? -1.419 -4.925 -9.183 1.00 92.00 71 GLY A C 1
ATOM 574 O O . GLY A 1 71 ? -1.095 -5.513 -10.216 1.00 92.00 71 GLY A O 1
ATOM 575 N N . LYS A 1 72 ? -0.656 -3.949 -8.665 1.00 92.50 72 LYS A N 1
ATOM 576 C CA . LYS A 1 72 ? 0.598 -3.505 -9.288 1.00 92.50 72 LYS A CA 1
ATOM 577 C C . LYS A 1 72 ? 1.689 -4.565 -9.272 1.00 92.50 72 LYS A C 1
ATOM 579 O O . LYS A 1 72 ? 2.584 -4.481 -10.104 1.00 92.50 72 LYS A O 1
ATOM 584 N N . ALA A 1 73 ? 1.602 -5.595 -8.432 1.00 89.94 73 ALA A N 1
ATOM 585 C CA . ALA A 1 73 ? 2.519 -6.732 -8.492 1.00 89.94 73 ALA A CA 1
ATOM 586 C C . ALA A 1 73 ? 2.403 -7.530 -9.806 1.00 89.94 73 ALA A C 1
ATOM 588 O O . ALA A 1 73 ? 3.314 -8.275 -10.166 1.00 89.94 73 ALA A O 1
ATOM 589 N N . HIS A 1 74 ? 1.302 -7.379 -10.549 1.00 92.56 74 HIS A N 1
ATOM 590 C CA . HIS A 1 74 ? 1.102 -8.089 -11.803 1.00 92.56 74 HIS A CA 1
ATOM 591 C C . HIS A 1 74 ? 2.035 -7.558 -12.921 1.00 92.56 74 HIS A C 1
ATOM 593 O O . HIS A 1 74 ? 2.156 -6.338 -13.092 1.00 92.56 74 HIS A O 1
ATOM 599 N N . PRO A 1 75 ? 2.631 -8.434 -13.766 1.00 90.44 75 PRO A N 1
ATOM 600 C CA . PRO A 1 75 ? 3.616 -8.043 -14.784 1.00 90.44 75 PRO A CA 1
ATOM 601 C C . PRO A 1 75 ? 3.160 -6.937 -15.740 1.00 90.44 75 PRO A C 1
ATOM 603 O O . PRO A 1 75 ? 3.968 -6.123 -16.178 1.00 90.44 75 PRO A O 1
ATOM 606 N N . HIS A 1 76 ? 1.864 -6.885 -16.064 1.00 90.88 76 HIS A N 1
ATOM 607 C CA . HIS A 1 76 ? 1.295 -5.821 -16.899 1.00 90.88 76 HIS A CA 1
ATOM 608 C C . HIS A 1 76 ? 1.524 -4.418 -16.309 1.00 90.88 76 HIS A C 1
ATOM 610 O O . HIS A 1 76 ? 1.879 -3.498 -17.042 1.00 90.88 76 HIS A O 1
ATOM 616 N N . PHE A 1 77 ? 1.352 -4.246 -14.994 1.00 90.75 77 PHE A N 1
ATOM 617 C CA . PHE A 1 77 ? 1.573 -2.957 -14.336 1.00 90.75 77 PHE A CA 1
ATOM 618 C C . PHE A 1 77 ? 3.061 -2.661 -14.177 1.00 90.75 77 PHE A C 1
ATOM 620 O O . PHE A 1 77 ? 3.480 -1.549 -14.481 1.00 90.75 77 PHE A O 1
ATOM 627 N N . GLN A 1 78 ? 3.865 -3.659 -13.799 1.00 91.12 78 GLN A N 1
ATOM 628 C CA . GLN A 1 78 ? 5.314 -3.489 -13.667 1.00 91.12 78 GLN A CA 1
ATOM 629 C C . GLN A 1 78 ? 5.965 -3.047 -14.980 1.00 91.12 78 GLN A C 1
ATOM 631 O O . GLN A 1 78 ? 6.704 -2.072 -14.986 1.00 91.12 78 GLN A O 1
ATOM 636 N N . LYS A 1 79 ? 5.602 -3.657 -16.119 1.00 89.00 79 LYS A N 1
ATOM 637 C CA . LYS A 1 79 ? 6.088 -3.216 -17.441 1.00 89.00 79 LYS A CA 1
ATOM 638 C C . LYS A 1 79 ? 5.815 -1.733 -17.695 1.00 89.00 79 LYS A C 1
ATOM 640 O O . LYS A 1 79 ? 6.686 -1.031 -18.189 1.00 89.00 79 LYS A O 1
ATOM 645 N N . ARG A 1 80 ? 4.622 -1.245 -17.344 1.00 86.75 80 ARG A N 1
ATOM 646 C CA . ARG A 1 80 ? 4.253 0.167 -17.526 1.00 86.75 80 ARG A CA 1
ATOM 647 C C . ARG A 1 80 ? 5.039 1.098 -16.605 1.00 86.75 80 ARG A C 1
ATOM 649 O O . ARG A 1 80 ? 5.423 2.172 -17.044 1.00 86.75 80 ARG A O 1
ATOM 656 N N . LEU A 1 81 ? 5.272 0.685 -15.361 1.00 85.50 81 LEU A N 1
ATOM 657 C CA . LEU A 1 81 ? 6.015 1.470 -14.373 1.00 85.50 81 LEU A CA 1
ATOM 658 C C . LEU A 1 81 ? 7.517 1.517 -14.678 1.00 85.50 81 LEU A C 1
ATOM 660 O O . LEU A 1 81 ? 8.158 2.517 -14.393 1.00 85.50 81 LEU A O 1
ATOM 664 N N . THR A 1 82 ? 8.074 0.470 -15.289 1.00 79.56 82 THR A N 1
ATOM 665 C CA . THR A 1 82 ? 9.494 0.426 -15.664 1.00 79.56 82 THR A CA 1
ATOM 666 C C . THR A 1 82 ? 9.788 1.130 -16.993 1.00 79.56 82 THR A C 1
ATOM 668 O O . THR A 1 82 ? 10.850 1.715 -17.124 1.00 79.56 82 THR A O 1
ATOM 671 N N . VAL A 1 83 ? 8.879 1.091 -17.979 1.00 73.56 83 VAL A N 1
ATOM 672 C CA . VAL A 1 83 ? 9.091 1.709 -19.313 1.00 73.56 83 VAL A CA 1
ATOM 673 C C . VAL A 1 83 ? 8.921 3.235 -19.302 1.00 73.56 83 VAL A C 1
ATOM 675 O O . VAL A 1 83 ? 9.359 3.906 -20.226 1.00 73.56 83 VAL A O 1
ATOM 678 N N . GLN A 1 84 ? 8.289 3.800 -18.272 1.00 58.75 84 GLN A N 1
ATOM 679 C CA . GLN A 1 84 ? 8.190 5.255 -18.093 1.00 58.75 84 GLN A CA 1
ATOM 680 C C . GLN A 1 84 ? 9.478 5.897 -17.529 1.00 58.75 84 GLN A C 1
ATOM 682 O O . GLN A 1 84 ? 9.420 7.050 -17.120 1.00 58.75 84 GLN A O 1
ATOM 687 N N . HIS A 1 85 ? 10.602 5.166 -17.515 1.00 47.06 85 HIS A N 1
ATOM 688 C CA . HIS A 1 85 ? 11.949 5.638 -17.178 1.00 47.06 85 HIS A CA 1
ATOM 689 C C . HIS A 1 85 ? 12.871 5.665 -18.396 1.00 47.06 85 HIS A C 1
ATOM 691 O O . HIS A 1 85 ? 12.736 4.759 -19.251 1.00 47.06 85 HIS A O 1
#